Protein AF-A0A7Z7YSE2-F1 (afdb_monomer_lite)

Radius of gyration: 15.7 Å; chains: 1; bounding box: 40×29×39 Å

InterPro domains:
  IPR003607 HD/PDEase domain [SM00471] (1-123)
  IPR003607 HD/PDEase domain [cd00077] (1-134)
  IPR006674 HD domain [PF01966] (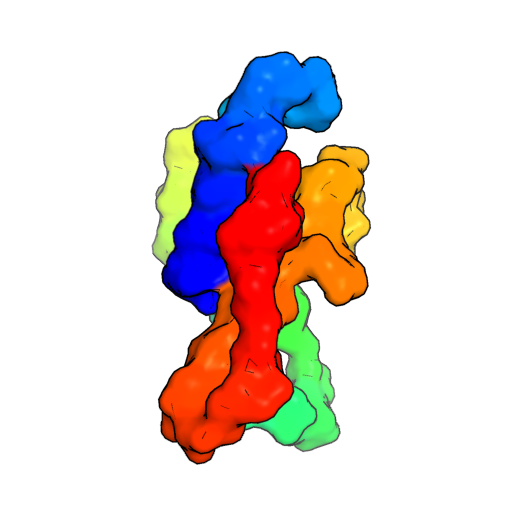1-116)
  IPR006674 HD domain [PS51831] (1-114)
  IPR050135 Deoxyguanosinetriphosphate triphosphohydrolase-like [PTHR11373] (1-134)

Secondary structure (DSSP, 8-state):
-HHHHHHHHHIIIIISTT-TT--GGGHHHHHHHHHHTTTT--TTHHHHHHHH---HHHHHHHHHHSSSHHHHHHTTT-TTHHHHHHHHHTT-SS-HHHHHHHSSSS-HHHHHHHHHHHHHHT-GGG---HHHHH-

Sequence (135 aa):
SLGVYEIARRMIDETFIGQDAWDNTDRPLALCAALLHDLGHGPFSHSFEKIFNTDHEAFTQAIITGNTEVNGVLSRVSDNFPKQVADVINKTHDNKLVISMISSQIDADRMDYLQRDAYFTGVTYGSFDMERILR

pLDDT: mean 92.09, std 6.85, range [64.12, 98.31]

Structure (mmCIF, N/CA/C/O backbone):
data_AF-A0A7Z7YSE2-F1
#
_entry.id   AF-A0A7Z7YSE2-F1
#
loop_
_atom_site.group_PDB
_atom_site.id
_atom_site.type_symbol
_atom_site.label_atom_id
_atom_site.label_alt_id
_atom_site.label_comp_id
_atom_site.label_asym_id
_atom_site.label_entity_id
_atom_site.label_seq_id
_atom_site.pdbx_PDB_ins_code
_atom_site.Cartn_x
_atom_site.Cartn_y
_atom_site.Cartn_z
_atom_site.occupancy
_atom_site.B_iso_or_equiv
_atom_site.auth_seq_id
_atom_site.auth_comp_id
_atom_site.auth_asym_id
_atom_site.auth_atom_id
_atom_site.pdbx_PDB_model_num
ATOM 1 N N . SER A 1 1 ? 4.535 -7.403 -2.400 1.00 94.94 1 SER A N 1
ATOM 2 C CA . SER A 1 1 ? 3.048 -7.362 -2.476 1.00 94.94 1 SER A CA 1
ATOM 3 C C . SER A 1 1 ? 2.312 -8.367 -1.586 1.00 94.94 1 SER A C 1
ATOM 5 O O . SER A 1 1 ? 1.717 -7.933 -0.614 1.00 94.94 1 SER A O 1
ATOM 7 N N . LEU A 1 2 ? 2.302 -9.688 -1.851 1.00 97.69 2 LEU A N 1
ATOM 8 C CA . LEU A 1 2 ? 1.502 -10.625 -1.025 1.00 97.69 2 LEU A CA 1
ATOM 9 C C . LEU A 1 2 ? 1.997 -10.756 0.425 1.00 97.69 2 LEU A C 1
ATOM 11 O O . LEU A 1 2 ? 1.181 -10.887 1.329 1.00 97.69 2 LEU A O 1
ATOM 15 N N . GLY A 1 3 ? 3.312 -10.709 0.659 1.00 97.00 3 GLY A N 1
ATOM 16 C CA . GLY A 1 3 ? 3.838 -10.705 2.026 1.00 97.00 3 GLY A CA 1
ATOM 17 C C . GLY A 1 3 ? 3.520 -9.412 2.768 1.00 97.00 3 GLY A C 1
ATOM 18 O O . GLY A 1 3 ? 3.027 -9.471 3.884 1.00 97.00 3 GLY A O 1
ATOM 19 N N . VAL A 1 4 ? 3.663 -8.261 2.105 1.00 97.81 4 VAL A N 1
ATOM 20 C CA . VAL A 1 4 ? 3.222 -6.954 2.629 1.00 97.81 4 VAL A CA 1
ATOM 21 C C . VAL A 1 4 ? 1.736 -6.965 3.004 1.00 97.81 4 VAL A C 1
ATOM 23 O O . VAL A 1 4 ? 1.377 -6.542 4.098 1.00 97.81 4 VAL A O 1
ATOM 26 N N . TYR A 1 5 ? 0.875 -7.517 2.140 1.00 98.19 5 TYR A N 1
ATOM 27 C CA . TYR A 1 5 ? -0.544 -7.728 2.443 1.00 98.19 5 TYR A CA 1
ATOM 28 C C . TYR A 1 5 ? -0.741 -8.571 3.708 1.00 98.19 5 TYR A C 1
ATOM 30 O O . TYR A 1 5 ? -1.543 -8.205 4.564 1.00 98.19 5 TYR A O 1
ATOM 38 N N . GLU A 1 6 ? -0.017 -9.685 3.842 1.00 97.62 6 GLU A N 1
ATOM 39 C CA . GLU A 1 6 ? -0.151 -10.568 5.003 1.00 97.62 6 GLU A CA 1
ATOM 40 C C . GLU A 1 6 ? 0.339 -9.894 6.288 1.00 97.62 6 GLU A C 1
ATOM 42 O O . GLU A 1 6 ? -0.343 -9.964 7.305 1.00 97.62 6 GLU A O 1
ATOM 47 N N . ILE A 1 7 ? 1.462 -9.176 6.249 1.00 96.38 7 ILE A N 1
ATOM 48 C CA . ILE A 1 7 ? 1.968 -8.432 7.409 1.00 96.38 7 ILE A CA 1
ATOM 49 C C . ILE A 1 7 ? 0.974 -7.341 7.820 1.00 96.38 7 ILE A C 1
ATOM 51 O O . ILE A 1 7 ? 0.642 -7.245 8.999 1.00 96.38 7 ILE A O 1
ATOM 55 N N . ALA A 1 8 ? 0.436 -6.574 6.867 1.00 96.81 8 ALA A N 1
ATOM 56 C CA . ALA A 1 8 ? -0.594 -5.575 7.149 1.00 96.81 8 ALA A CA 1
ATOM 57 C C . ALA A 1 8 ? -1.861 -6.217 7.745 1.00 96.81 8 ALA A C 1
ATOM 59 O O . ALA A 1 8 ? -2.426 -5.710 8.714 1.00 96.81 8 ALA A O 1
ATOM 60 N N . ARG A 1 9 ? -2.283 -7.376 7.223 1.00 96.75 9 ARG A N 1
ATOM 61 C CA . ARG A 1 9 ? -3.403 -8.151 7.774 1.00 96.75 9 ARG A CA 1
ATOM 62 C C . ARG A 1 9 ? -3.142 -8.565 9.221 1.00 96.75 9 ARG A C 1
ATOM 64 O O . ARG A 1 9 ? -4.036 -8.417 10.049 1.00 96.75 9 ARG A O 1
ATOM 71 N N . ARG A 1 10 ? -1.937 -9.044 9.537 1.00 95.44 10 ARG A N 1
ATOM 72 C CA . ARG A 1 10 ? -1.544 -9.411 10.905 1.00 95.44 10 ARG A CA 1
ATOM 73 C C . ARG A 1 10 ? -1.492 -8.205 11.837 1.00 95.44 10 ARG A C 1
ATOM 75 O O . ARG A 1 10 ? -2.032 -8.286 12.931 1.00 95.44 10 ARG A O 1
ATOM 82 N N . MET A 1 11 ? -0.943 -7.070 11.398 1.00 94.31 11 MET A N 1
ATOM 83 C CA . MET A 1 11 ? -0.983 -5.823 12.176 1.00 94.31 11 MET A CA 1
ATOM 84 C C . MET A 1 11 ? -2.424 -5.463 12.565 1.00 94.31 11 MET A C 1
ATOM 86 O O . MET A 1 11 ? -2.705 -5.173 13.726 1.00 94.31 11 MET A O 1
ATOM 90 N N . ILE A 1 12 ? -3.356 -5.528 11.611 1.00 94.38 12 ILE A N 1
ATOM 91 C CA . ILE A 1 12 ? -4.772 -5.215 11.848 1.00 94.38 12 ILE A CA 1
ATOM 92 C C . ILE A 1 12 ? -5.429 -6.241 12.782 1.00 94.38 12 ILE A C 1
ATOM 94 O O . ILE A 1 12 ? -6.065 -5.863 13.766 1.00 94.38 12 ILE A O 1
ATOM 98 N N . ASP A 1 13 ? -5.288 -7.529 12.468 1.00 92.56 13 ASP A N 1
ATOM 99 C CA . ASP A 1 13 ? -6.055 -8.599 13.110 1.00 92.56 13 ASP A CA 1
ATOM 100 C C . ASP A 1 13 ? -5.442 -9.043 14.465 1.00 92.56 13 ASP A C 1
ATOM 102 O O . ASP A 1 13 ? -6.154 -9.615 15.292 1.00 92.56 13 ASP A O 1
ATOM 106 N N . GLU A 1 14 ? -4.150 -8.786 14.715 1.00 91.25 14 GLU A N 1
ATOM 107 C CA . GLU A 1 14 ? -3.427 -9.204 15.933 1.00 91.25 14 GLU A CA 1
ATOM 108 C C . GLU A 1 14 ? -3.036 -8.019 16.831 1.00 91.25 14 GLU A C 1
ATOM 110 O O . GLU A 1 14 ? -3.225 -8.093 18.045 1.00 91.25 14 GLU A O 1
ATOM 115 N N . THR A 1 15 ? -2.518 -6.922 16.265 1.00 89.25 15 THR A N 1
ATOM 116 C CA . THR A 1 15 ? -1.981 -5.789 17.046 1.00 89.25 15 THR A CA 1
ATOM 117 C C . THR A 1 15 ? -3.047 -4.736 17.357 1.00 89.25 15 THR A C 1
ATOM 119 O O . THR A 1 15 ? -3.144 -4.250 18.484 1.00 89.25 15 THR A O 1
ATOM 122 N N . PHE A 1 16 ? -3.864 -4.373 16.365 1.00 90.25 16 PHE A N 1
ATOM 123 C CA . PHE A 1 16 ? -4.854 -3.296 16.491 1.00 90.25 16 PHE A CA 1
ATOM 124 C C . PHE A 1 16 ? -6.231 -3.758 16.986 1.00 90.25 16 PHE A C 1
ATOM 126 O O . PHE A 1 16 ? -7.141 -2.941 17.148 1.00 90.25 16 PHE A O 1
ATOM 133 N N . ILE A 1 17 ? -6.401 -5.050 17.273 1.00 87.94 17 ILE A N 1
ATOM 134 C CA . ILE A 1 17 ? -7.672 -5.583 17.759 1.00 87.94 17 ILE A CA 1
ATOM 135 C C . ILE A 1 17 ? -8.066 -4.939 19.100 1.00 87.94 17 ILE A C 1
ATOM 137 O O . ILE A 1 17 ? -7.348 -5.012 20.094 1.00 87.94 17 ILE A O 1
ATOM 141 N N . GLY A 1 18 ? -9.228 -4.281 19.123 1.00 85.12 18 GLY A N 1
ATOM 142 C CA . GLY A 1 18 ? -9.740 -3.594 20.314 1.00 85.12 18 GLY A CA 1
ATOM 143 C C . GLY A 1 18 ? -9.013 -2.296 20.684 1.00 85.12 18 GLY A C 1
ATOM 144 O O . GLY A 1 18 ? -9.271 -1.765 21.761 1.00 85.12 18 GLY A O 1
ATOM 145 N N . GLN A 1 19 ? -8.125 -1.783 19.826 1.00 90.00 19 GLN A N 1
ATOM 146 C CA . GLN A 1 19 ? -7.480 -0.484 20.020 1.00 90.00 19 GLN A CA 1
ATOM 147 C C . GLN A 1 19 ? -8.361 0.638 19.460 1.00 90.00 19 GLN A C 1
ATOM 149 O O . GLN A 1 19 ? -8.693 0.624 18.278 1.00 90.00 19 GLN A O 1
ATOM 154 N N . ASP A 1 20 ? -8.648 1.664 20.267 1.00 90.44 20 ASP A N 1
ATOM 155 C CA . ASP A 1 20 ? -9.452 2.830 19.851 1.00 90.44 20 ASP A CA 1
ATOM 156 C C . ASP A 1 20 ? -8.838 3.604 18.669 1.00 90.44 20 ASP A C 1
ATOM 158 O O . ASP A 1 20 ? -9.524 4.347 17.971 1.00 90.44 20 ASP A O 1
ATOM 162 N N . ALA A 1 21 ? -7.530 3.443 18.443 1.00 88.94 21 ALA A N 1
ATOM 163 C CA . ALA A 1 21 ? -6.808 4.078 17.347 1.00 88.94 21 ALA A CA 1
ATOM 164 C C . ALA A 1 21 ? -7.140 3.489 15.962 1.00 88.94 21 ALA A C 1
ATOM 166 O O . ALA A 1 21 ? -6.786 4.107 14.957 1.00 88.94 21 ALA A O 1
ATOM 167 N N . TRP A 1 22 ? -7.777 2.314 15.892 1.00 94.06 22 TRP A N 1
ATOM 168 C CA . TRP A 1 22 ? -8.073 1.620 14.640 1.00 94.06 22 TRP A CA 1
ATOM 169 C C . TRP A 1 22 ? -9.577 1.518 14.382 1.00 94.06 22 TRP A C 1
ATOM 171 O O . TRP A 1 22 ? -10.326 0.960 15.184 1.00 94.06 22 TRP A O 1
ATOM 181 N N . ASP A 1 23 ? -10.004 1.990 13.210 1.00 93.50 23 ASP A N 1
ATOM 182 C CA . ASP A 1 23 ? -11.342 1.740 12.688 1.00 93.50 23 ASP A CA 1
ATOM 183 C C . ASP A 1 23 ? -11.296 0.596 11.669 1.00 93.50 23 ASP A C 1
ATOM 185 O O . ASP A 1 23 ? -10.656 0.673 10.621 1.00 93.50 23 ASP A O 1
ATOM 189 N N . ASN A 1 24 ? -12.028 -0.481 11.951 1.00 92.62 24 ASN A N 1
ATOM 190 C CA . ASN A 1 24 ? -12.075 -1.642 11.073 1.00 92.62 24 ASN A CA 1
ATOM 191 C C . ASN A 1 24 ? -12.767 -1.363 9.724 1.00 92.62 24 ASN A C 1
ATOM 193 O O . ASN A 1 24 ? -12.654 -2.181 8.806 1.00 92.62 24 ASN A O 1
ATOM 197 N N . THR A 1 25 ? -13.455 -0.227 9.571 1.00 93.44 25 THR A N 1
ATOM 198 C CA . THR A 1 25 ? -13.966 0.217 8.265 1.00 93.44 25 THR A CA 1
ATOM 199 C C . THR A 1 25 ? -12.842 0.554 7.278 1.00 93.44 25 THR A C 1
ATOM 201 O O . THR A 1 25 ? -13.031 0.371 6.074 1.00 93.44 25 THR A O 1
ATOM 204 N N . ASP A 1 26 ? -11.648 0.917 7.763 1.00 95.19 26 ASP A N 1
ATOM 205 C CA . ASP A 1 26 ? -10.459 1.188 6.943 1.00 95.19 26 ASP A CA 1
ATOM 206 C C . ASP A 1 26 ? -9.706 -0.086 6.523 1.00 95.19 26 ASP A C 1
ATOM 208 O O . ASP A 1 26 ? -8.766 -0.035 5.723 1.00 95.19 26 ASP A O 1
ATOM 212 N N . ARG A 1 27 ? -10.120 -1.266 7.006 1.00 96.00 27 ARG A N 1
ATOM 213 C CA . ARG A 1 27 ? -9.458 -2.543 6.695 1.00 96.00 27 ARG A CA 1
ATOM 214 C C . ARG A 1 27 ? -9.344 -2.824 5.189 1.00 96.00 27 ARG A C 1
ATOM 216 O O . ARG A 1 27 ? -8.252 -3.195 4.756 1.00 96.00 27 ARG A O 1
ATOM 223 N N . PRO A 1 28 ? -10.394 -2.660 4.355 1.00 97.19 28 PRO A N 1
ATOM 224 C CA . PRO A 1 28 ? -10.264 -2.847 2.911 1.00 97.19 28 PRO A CA 1
ATOM 225 C C . PRO A 1 28 ? -9.267 -1.866 2.292 1.00 97.19 28 PRO A C 1
ATOM 227 O O . PRO A 1 28 ? -8.478 -2.265 1.440 1.00 97.19 28 PRO A O 1
ATOM 230 N N . LEU A 1 29 ? -9.273 -0.606 2.741 1.00 97.88 29 LEU A N 1
ATOM 231 C CA . LEU A 1 29 ? -8.372 0.433 2.246 1.00 97.88 29 LEU A CA 1
ATOM 232 C C . LEU A 1 29 ? -6.910 0.067 2.528 1.00 97.88 29 LEU A C 1
ATOM 234 O O . LEU A 1 29 ? -6.101 0.036 1.601 1.00 97.88 29 LEU A O 1
ATOM 238 N N . ALA A 1 30 ? -6.593 -0.280 3.779 1.00 97.62 30 ALA A N 1
ATOM 239 C CA . ALA A 1 30 ? -5.245 -0.663 4.188 1.00 97.62 30 ALA A CA 1
ATOM 240 C C . ALA A 1 30 ? -4.742 -1.901 3.434 1.00 97.62 30 ALA A C 1
ATOM 242 O O . ALA A 1 30 ? -3.633 -1.899 2.905 1.00 97.62 30 ALA A O 1
ATOM 243 N N . LEU A 1 31 ? -5.570 -2.941 3.317 1.00 98.12 31 LEU A N 1
ATOM 244 C CA . LEU A 1 31 ? -5.175 -4.180 2.647 1.00 98.12 31 LEU A CA 1
ATOM 245 C C . LEU A 1 31 ? -5.025 -4.023 1.130 1.00 98.12 31 LEU A C 1
ATOM 247 O O . LEU A 1 31 ? -4.097 -4.586 0.547 1.00 98.12 31 LEU A O 1
ATOM 251 N N . CYS A 1 32 ? -5.905 -3.260 0.477 1.00 98.25 32 CYS A N 1
ATOM 252 C CA . CYS A 1 32 ? -5.772 -2.971 -0.950 1.00 98.25 32 CYS A CA 1
ATOM 253 C C . CYS A 1 32 ? -4.524 -2.132 -1.229 1.00 98.25 32 CYS A C 1
ATOM 255 O O . CYS A 1 32 ? -3.774 -2.461 -2.145 1.00 98.25 32 CYS A O 1
ATOM 257 N N . ALA A 1 33 ? -4.261 -1.100 -0.428 1.00 97.94 33 ALA A N 1
ATOM 258 C CA . ALA A 1 33 ? -3.061 -0.288 -0.589 1.00 97.94 33 ALA A CA 1
ATOM 259 C C . ALA A 1 33 ? -1.780 -1.098 -0.301 1.00 97.94 33 ALA A C 1
ATOM 261 O O . ALA A 1 33 ? -0.839 -1.035 -1.087 1.00 97.94 33 ALA A O 1
ATOM 262 N N . ALA A 1 34 ? -1.771 -1.958 0.724 1.00 98.12 34 ALA A N 1
ATOM 263 C CA . ALA A 1 34 ? -0.659 -2.873 1.001 1.00 98.12 34 ALA A CA 1
ATOM 264 C C . ALA A 1 34 ? -0.399 -3.859 -0.151 1.00 98.12 34 ALA A C 1
ATOM 266 O O . ALA A 1 34 ? 0.748 -4.135 -0.498 1.00 98.12 34 ALA A O 1
ATOM 267 N N . LEU A 1 35 ? -1.447 -4.388 -0.786 1.00 98.31 35 LEU A N 1
ATOM 268 C CA . LEU A 1 35 ? -1.289 -5.295 -1.923 1.00 98.31 35 LEU A CA 1
ATOM 269 C C . LEU A 1 35 ? -0.761 -4.576 -3.175 1.00 98.31 35 LEU A C 1
ATOM 271 O O . LEU A 1 35 ? 0.026 -5.159 -3.923 1.00 98.31 35 LEU A O 1
ATOM 275 N N . LEU A 1 36 ? -1.200 -3.334 -3.398 1.00 97.94 36 LEU A N 1
ATOM 2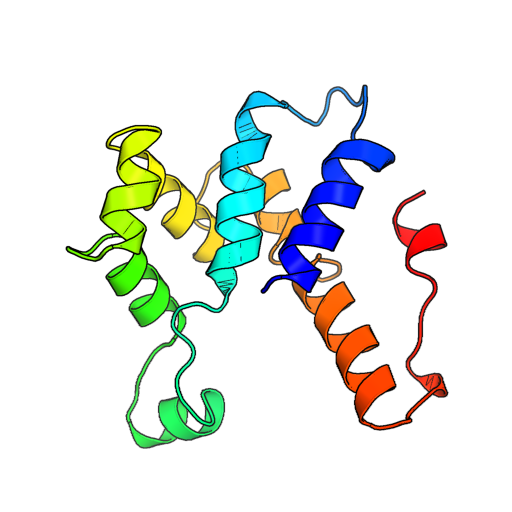76 C CA . LEU A 1 36 ? -0.983 -2.584 -4.638 1.00 97.94 36 LEU A CA 1
ATOM 277 C C . LEU A 1 36 ? 0.145 -1.538 -4.570 1.00 97.94 36 LEU A C 1
ATOM 279 O O . LEU A 1 36 ? 0.391 -0.905 -5.592 1.00 97.94 36 LEU A O 1
ATOM 283 N N . HIS A 1 37 ? 0.828 -1.357 -3.430 1.00 96.31 37 HIS A N 1
ATOM 284 C CA . HIS A 1 37 ? 1.869 -0.322 -3.258 1.00 96.31 37 HIS A CA 1
ATOM 285 C C . HIS A 1 37 ? 2.923 -0.328 -4.378 1.00 96.31 37 HIS A C 1
ATOM 287 O O . HIS A 1 37 ? 3.246 0.723 -4.920 1.00 96.31 37 HIS A O 1
ATOM 293 N N . ASP A 1 38 ? 3.338 -1.521 -4.806 1.00 94.62 38 ASP A N 1
ATOM 294 C CA . ASP A 1 38 ? 4.385 -1.727 -5.811 1.00 94.62 38 ASP A CA 1
ATOM 295 C C . ASP A 1 38 ? 3.870 -1.969 -7.244 1.00 94.62 38 ASP A C 1
ATOM 297 O O . ASP A 1 38 ? 4.615 -2.406 -8.125 1.00 94.62 38 ASP A O 1
ATOM 301 N N . LEU A 1 39 ? 2.584 -1.729 -7.515 1.00 95.06 39 LEU A N 1
ATOM 302 C CA . LEU A 1 39 ? 1.940 -2.130 -8.775 1.00 95.06 39 LEU A CA 1
ATOM 303 C C . LEU A 1 39 ? 2.566 -1.497 -10.033 1.00 95.06 39 LEU A C 1
ATOM 305 O O . LEU A 1 39 ? 2.538 -2.101 -11.105 1.00 95.06 39 LEU A O 1
ATOM 309 N N . GLY A 1 40 ? 3.102 -0.285 -9.913 1.00 92.50 40 GLY A N 1
ATOM 310 C CA . GLY A 1 40 ? 3.731 0.472 -10.993 1.00 92.50 40 GLY A CA 1
ATOM 311 C C . GLY A 1 40 ? 5.201 0.140 -11.247 1.00 92.50 40 GLY A C 1
ATOM 312 O O . GLY A 1 40 ? 5.775 0.692 -12.188 1.00 92.50 40 GLY A O 1
ATOM 313 N N . HIS A 1 41 ? 5.829 -0.743 -10.460 1.00 91.50 41 HIS A N 1
ATOM 314 C CA . HIS A 1 41 ? 7.230 -1.106 -10.675 1.00 91.50 41 HIS A CA 1
ATOM 315 C C . HIS A 1 41 ? 7.425 -1.881 -11.984 1.00 91.50 41 HIS A C 1
ATOM 317 O O . HIS A 1 41 ? 6.920 -2.987 -12.184 1.00 91.50 41 HIS A O 1
ATOM 323 N N . GLY A 1 42 ? 8.225 -1.299 -12.876 1.00 87.25 42 GLY A N 1
ATOM 324 C CA . GLY A 1 42 ? 8.696 -1.947 -14.095 1.00 87.25 42 GLY A CA 1
ATOM 325 C C . GLY A 1 42 ? 9.928 -2.841 -13.871 1.00 87.25 42 GLY A C 1
ATOM 326 O O . GLY A 1 42 ? 10.496 -2.891 -12.775 1.00 87.25 42 GLY A O 1
ATOM 327 N N . PRO A 1 43 ? 10.404 -3.536 -14.922 1.00 86.44 43 PRO A N 1
ATOM 328 C CA . PRO A 1 43 ? 11.620 -4.341 -14.847 1.00 86.44 43 PRO A CA 1
ATOM 329 C C . PRO A 1 43 ? 12.829 -3.477 -14.466 1.00 86.44 43 PRO A C 1
ATOM 331 O O . PRO A 1 43 ? 13.069 -2.434 -15.072 1.00 86.44 43 PRO A O 1
ATOM 334 N N . PHE A 1 44 ? 13.607 -3.928 -13.474 1.00 84.25 44 PHE A N 1
ATOM 335 C CA . PHE A 1 44 ? 14.750 -3.185 -12.920 1.00 84.25 44 PHE A CA 1
ATOM 336 C C . PHE A 1 44 ? 14.397 -1.748 -12.496 1.00 84.25 44 PHE A C 1
ATOM 338 O O . PHE A 1 44 ? 15.215 -0.849 -12.677 1.00 84.25 44 PHE A O 1
ATOM 345 N N . SER A 1 45 ? 13.187 -1.536 -11.962 1.00 82.12 45 SER A N 1
ATOM 346 C CA . SER A 1 45 ? 12.543 -0.234 -11.727 1.00 82.12 45 SER A CA 1
ATOM 347 C C . SER A 1 45 ? 13.490 0.958 -11.556 1.00 82.12 45 SER A C 1
ATOM 349 O O . SER A 1 45 ? 13.559 1.795 -12.446 1.00 82.12 45 SER A O 1
ATOM 351 N N . HIS A 1 46 ? 14.301 1.013 -10.493 1.00 79.19 46 HIS A N 1
ATOM 352 C CA . HIS A 1 46 ? 15.161 2.176 -10.211 1.00 79.19 46 HIS A CA 1
ATOM 353 C C . HIS A 1 46 ? 16.198 2.468 -11.308 1.00 79.19 46 HIS A C 1
ATOM 355 O O . HIS A 1 46 ? 16.603 3.614 -11.512 1.00 79.19 46 HIS A O 1
ATOM 361 N N . SER A 1 47 ? 16.681 1.437 -12.003 1.00 80.50 47 SER A N 1
ATOM 362 C CA . SER A 1 47 ? 17.554 1.609 -13.165 1.00 80.50 47 SER A CA 1
ATOM 363 C C . SER A 1 47 ? 16.775 2.179 -14.349 1.00 80.50 47 SER A C 1
ATOM 365 O O . SER A 1 47 ? 17.284 3.059 -15.039 1.00 80.50 47 SER A O 1
ATOM 367 N N . PHE A 1 48 ? 15.544 1.713 -14.563 1.00 80.81 48 PHE A N 1
ATOM 368 C CA . PHE A 1 48 ? 14.682 2.162 -15.654 1.00 80.81 48 PHE A CA 1
ATOM 369 C C . PHE A 1 48 ? 14.230 3.616 -15.465 1.00 80.81 48 PHE A C 1
ATOM 371 O O . PHE A 1 48 ? 14.327 4.412 -16.394 1.00 80.81 48 PHE A O 1
ATOM 378 N N . GLU A 1 49 ? 13.858 3.999 -14.246 1.00 80.19 49 GLU A N 1
ATOM 379 C CA . GLU A 1 49 ? 13.481 5.371 -13.882 1.00 80.19 49 GLU A CA 1
ATOM 380 C C . GLU A 1 49 ? 14.563 6.388 -14.182 1.00 80.19 49 GLU A C 1
ATOM 382 O O . GLU A 1 49 ? 14.296 7.421 -14.789 1.00 80.19 49 GLU A O 1
ATOM 387 N N . LYS A 1 50 ? 15.812 6.068 -13.845 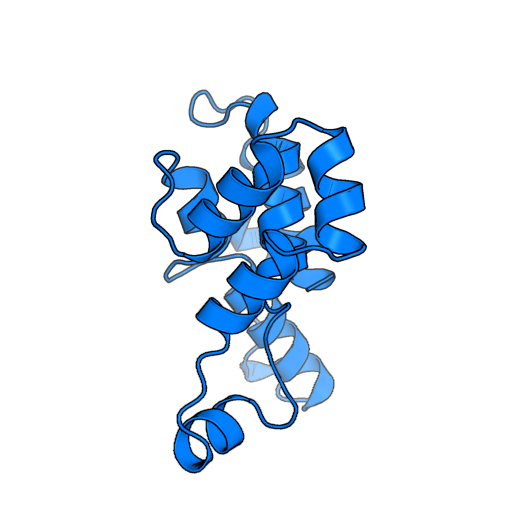1.00 79.06 50 LYS A N 1
ATOM 388 C CA . LYS A 1 50 ? 16.943 6.958 -14.124 1.00 79.06 50 LYS A CA 1
ATOM 389 C C . LYS A 1 50 ? 17.209 7.135 -15.616 1.00 79.06 50 LYS A C 1
ATOM 391 O O . LYS A 1 50 ? 17.688 8.189 -16.018 1.00 79.06 50 LYS A O 1
ATOM 396 N N . ILE A 1 51 ? 16.953 6.106 -16.424 1.00 84.50 51 ILE A N 1
ATOM 397 C CA . ILE A 1 51 ? 17.256 6.118 -17.861 1.00 84.50 51 ILE A CA 1
ATOM 398 C C . ILE A 1 51 ? 16.117 6.761 -18.655 1.00 84.50 51 ILE A C 1
ATOM 400 O O . ILE A 1 51 ? 16.368 7.555 -19.559 1.00 84.50 51 ILE A O 1
ATOM 404 N N . PHE A 1 52 ? 14.874 6.417 -18.324 1.00 81.50 52 PHE A N 1
ATOM 405 C CA . PHE A 1 52 ? 13.683 6.811 -19.078 1.00 81.50 52 PHE A CA 1
ATOM 406 C C . PHE A 1 52 ? 12.894 7.945 -18.422 1.00 81.50 52 PHE A C 1
ATOM 408 O O . PHE A 1 52 ? 11.882 8.373 -18.973 1.00 81.50 52 PHE A O 1
ATOM 415 N N . ASN A 1 53 ? 13.365 8.451 -17.278 1.00 81.44 53 ASN A N 1
ATOM 416 C CA . ASN A 1 53 ? 12.719 9.504 -16.497 1.00 81.44 53 ASN A CA 1
ATOM 417 C C . ASN A 1 53 ? 11.254 9.162 -16.167 1.00 81.44 53 ASN A C 1
ATOM 419 O O . ASN A 1 53 ? 10.359 10.004 -16.258 1.00 81.44 53 ASN A O 1
ATOM 423 N N . THR A 1 54 ? 11.033 7.887 -15.846 1.00 83.62 54 THR A N 1
ATOM 424 C CA . THR A 1 54 ? 9.760 7.321 -15.400 1.00 83.62 54 THR A CA 1
ATOM 425 C C . THR A 1 54 ? 9.623 7.409 -13.884 1.00 83.62 54 THR A C 1
ATOM 427 O O . THR A 1 54 ? 10.629 7.478 -13.184 1.00 83.62 54 THR A O 1
ATOM 430 N N . ASP A 1 55 ? 8.386 7.364 -13.391 1.00 86.38 55 ASP A N 1
ATOM 431 C CA . ASP A 1 55 ? 8.053 7.391 -11.964 1.00 86.38 55 ASP A CA 1
ATOM 432 C C . ASP A 1 55 ? 7.069 6.252 -11.653 1.00 86.38 55 ASP A C 1
ATOM 434 O O . ASP A 1 55 ? 5.929 6.264 -12.132 1.00 86.38 55 ASP A O 1
ATOM 438 N N . HIS A 1 56 ? 7.522 5.238 -10.911 1.00 88.06 56 HIS A N 1
ATOM 439 C CA . HIS A 1 56 ? 6.707 4.082 -10.535 1.00 88.06 56 HIS A CA 1
ATOM 440 C C . HIS A 1 56 ? 5.474 4.472 -9.714 1.00 88.06 56 HIS A C 1
ATOM 442 O O . HIS A 1 56 ? 4.431 3.848 -9.908 1.00 88.06 56 HIS A O 1
ATOM 448 N N . GLU A 1 57 ? 5.533 5.510 -8.870 1.00 87.06 57 GLU A N 1
ATOM 449 C CA . GLU A 1 57 ? 4.366 5.975 -8.105 1.00 87.06 57 GLU A CA 1
ATOM 450 C C . GLU A 1 57 ? 3.299 6.528 -9.066 1.00 87.06 57 GLU A C 1
ATOM 452 O O . GLU A 1 57 ? 2.117 6.172 -8.981 1.00 87.06 57 GLU A O 1
ATOM 457 N N . ALA A 1 58 ? 3.722 7.298 -10.076 1.00 90.69 58 ALA A N 1
ATOM 458 C CA . ALA A 1 58 ? 2.829 7.792 -11.124 1.00 90.69 58 ALA A CA 1
ATOM 459 C C . ALA A 1 58 ? 2.210 6.647 -11.950 1.00 90.69 58 ALA A C 1
ATOM 461 O O . ALA A 1 58 ? 1.025 6.702 -12.297 1.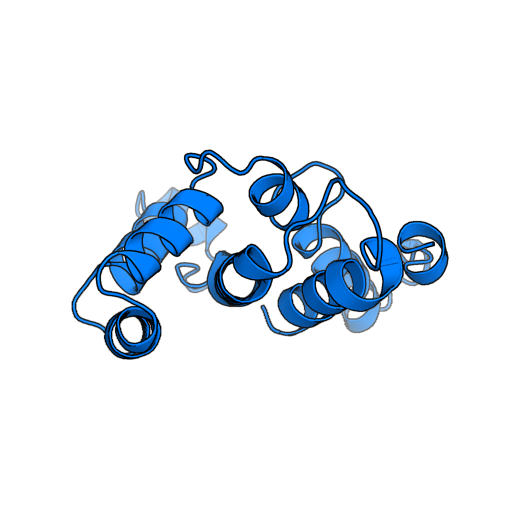00 90.69 58 ALA A O 1
ATOM 462 N N . PHE A 1 59 ? 2.972 5.585 -12.238 1.00 93.00 59 PHE A N 1
ATOM 463 C CA . PHE A 1 59 ? 2.432 4.390 -12.895 1.00 93.00 59 PHE A CA 1
ATOM 464 C C . PHE A 1 59 ? 1.444 3.636 -12.011 1.00 93.00 59 PHE A C 1
ATOM 466 O O . PHE A 1 59 ? 0.370 3.271 -12.495 1.00 93.00 59 PHE A O 1
ATOM 473 N N . THR A 1 60 ? 1.753 3.444 -10.727 1.00 94.25 60 THR A N 1
ATOM 474 C CA . THR A 1 60 ? 0.835 2.834 -9.757 1.00 94.25 60 THR A CA 1
ATOM 475 C C . THR A 1 60 ? -0.492 3.591 -9.752 1.00 94.25 60 THR A C 1
ATOM 477 O O . THR A 1 60 ? -1.555 2.988 -9.925 1.00 94.25 60 THR A O 1
ATOM 480 N N . GLN A 1 61 ? -0.445 4.923 -9.666 1.00 95.06 61 GLN A N 1
ATOM 481 C CA . GLN A 1 61 ? -1.639 5.763 -9.709 1.00 95.06 61 GLN A CA 1
ATOM 482 C C . GLN A 1 61 ? -2.402 5.625 -11.032 1.00 95.06 61 GLN A C 1
ATOM 484 O O . GLN A 1 61 ? -3.628 5.475 -11.016 1.00 95.06 61 GLN A O 1
ATOM 489 N N . ALA A 1 62 ? -1.706 5.650 -12.171 1.00 95.88 62 ALA A N 1
ATOM 490 C CA . ALA A 1 62 ? -2.325 5.496 -13.486 1.00 95.88 62 ALA A CA 1
ATOM 491 C C . ALA A 1 62 ? -3.025 4.137 -13.643 1.00 95.88 62 ALA A C 1
ATOM 493 O O . ALA A 1 62 ? -4.109 4.071 -14.221 1.00 95.88 62 ALA A O 1
ATOM 494 N N . ILE A 1 63 ? -2.452 3.061 -13.095 1.00 96.88 63 ILE A N 1
ATOM 495 C CA . ILE A 1 63 ? -3.070 1.732 -13.130 1.00 96.88 63 ILE A CA 1
ATOM 496 C C . ILE A 1 63 ? -4.299 1.688 -12.215 1.00 96.88 63 ILE A C 1
ATOM 498 O O . ILE A 1 63 ? -5.349 1.205 -12.636 1.00 96.88 63 ILE A O 1
ATOM 502 N N . ILE A 1 64 ? -4.197 2.206 -10.988 1.00 97.50 64 ILE A N 1
ATOM 503 C CA . ILE A 1 64 ? -5.286 2.173 -9.999 1.00 97.50 64 ILE A CA 1
ATOM 504 C C . ILE A 1 64 ? -6.476 3.040 -10.430 1.00 97.50 64 ILE A C 1
ATOM 506 O O . ILE A 1 64 ? -7.629 2.647 -10.254 1.00 97.50 64 ILE A O 1
ATOM 510 N N . THR A 1 65 ? -6.217 4.222 -10.989 1.00 97.38 65 THR A N 1
ATOM 511 C CA . THR A 1 65 ? -7.260 5.213 -11.317 1.00 97.38 65 THR A CA 1
ATOM 512 C C . THR A 1 65 ? -7.686 5.202 -12.786 1.00 97.38 65 THR A C 1
ATOM 514 O O . THR A 1 65 ? -8.729 5.762 -13.120 1.00 97.38 65 THR A O 1
ATOM 517 N N . GLY A 1 66 ? -6.909 4.565 -13.664 1.00 96.44 66 GLY A N 1
ATOM 518 C CA . GLY A 1 66 ? -7.209 4.449 -15.087 1.00 96.44 66 GLY A CA 1
ATOM 519 C C . GLY A 1 66 ? -8.232 3.361 -15.415 1.00 96.44 66 GLY A C 1
ATOM 520 O O . GLY A 1 66 ? -8.736 2.653 -14.549 1.00 96.44 66 GLY A O 1
ATOM 521 N N . ASN A 1 67 ? -8.522 3.194 -16.706 1.00 97.06 67 ASN A N 1
ATOM 522 C CA . ASN A 1 67 ? -9.419 2.146 -17.196 1.00 97.06 67 ASN A CA 1
ATOM 523 C C . ASN A 1 67 ? -8.704 0.782 -17.235 1.00 97.06 67 ASN A C 1
ATOM 525 O O . ASN A 1 67 ? -8.252 0.335 -18.290 1.00 97.06 67 ASN A O 1
ATOM 529 N N . THR A 1 68 ? -8.555 0.155 -16.070 1.00 97.88 68 THR A N 1
ATOM 530 C CA . THR A 1 68 ? -7.878 -1.137 -15.892 1.00 97.88 68 THR A CA 1
ATOM 531 C C . THR A 1 68 ? -8.772 -2.134 -15.157 1.00 97.88 68 THR A C 1
ATOM 533 O O . THR A 1 68 ? -9.751 -1.761 -14.508 1.00 97.88 68 THR A O 1
ATOM 536 N N . GLU A 1 69 ? -8.419 -3.421 -15.201 1.00 97.94 69 GLU A N 1
ATOM 537 C CA . GLU A 1 69 ? -9.097 -4.443 -14.390 1.00 97.94 69 GLU A CA 1
ATOM 538 C C . GLU A 1 69 ? -8.974 -4.156 -12.888 1.00 97.94 69 GLU A C 1
ATOM 540 O O . GLU A 1 69 ? -9.921 -4.392 -12.140 1.00 97.94 69 GLU A O 1
ATOM 545 N N . VAL A 1 70 ? -7.840 -3.591 -12.454 1.00 97.88 70 VAL A N 1
ATOM 546 C CA . VAL A 1 70 ? -7.605 -3.197 -11.058 1.00 97.88 70 VAL A CA 1
ATOM 547 C C . VAL A 1 70 ? -8.623 -2.145 -10.638 1.00 97.88 70 VAL A C 1
ATOM 549 O O . VAL A 1 70 ? -9.324 -2.341 -9.645 1.00 97.88 70 VAL A O 1
ATOM 552 N N . ASN A 1 71 ? -8.779 -1.081 -11.429 1.00 98.19 71 ASN A N 1
ATOM 553 C CA . ASN A 1 71 ? -9.818 -0.086 -11.186 1.00 98.19 71 ASN A CA 1
ATOM 554 C C . ASN A 1 71 ? -11.212 -0.726 -11.189 1.00 98.19 71 ASN A C 1
ATOM 556 O O . ASN A 1 71 ? -11.983 -0.521 -10.258 1.00 98.19 71 ASN A O 1
ATOM 560 N N . GLY A 1 72 ? -11.511 -1.570 -12.180 1.00 97.81 72 GLY A N 1
ATOM 561 C CA . GLY A 1 72 ? -12.802 -2.250 -12.292 1.00 97.81 72 GLY A CA 1
ATOM 562 C C . GLY A 1 72 ? -13.142 -3.172 -11.114 1.00 97.81 72 GLY A C 1
ATOM 563 O O . GLY A 1 72 ? -14.320 -3.422 -10.855 1.00 97.81 72 GLY A O 1
ATOM 564 N N . VAL A 1 73 ? -12.143 -3.683 -10.388 1.00 98.06 73 VAL A N 1
ATOM 565 C CA . VAL A 1 73 ? -12.337 -4.430 -9.136 1.00 98.06 73 VAL A CA 1
ATOM 566 C C . VAL A 1 73 ? -12.503 -3.482 -7.950 1.00 98.06 73 VAL A C 1
ATOM 568 O O . VAL A 1 73 ? -13.447 -3.657 -7.181 1.00 98.06 73 VAL A O 1
ATOM 571 N N . LEU A 1 74 ? -11.639 -2.473 -7.811 1.00 98.00 74 LEU A N 1
ATOM 572 C CA . LEU A 1 74 ? -11.691 -1.504 -6.708 1.00 98.00 74 LEU A CA 1
ATOM 573 C C . LEU A 1 74 ? -13.003 -0.703 -6.706 1.00 98.00 74 LEU A C 1
ATOM 575 O O . LEU A 1 74 ? -13.613 -0.518 -5.654 1.00 98.00 74 LEU A O 1
ATOM 579 N N . SER A 1 75 ? -13.495 -0.320 -7.883 1.00 97.75 75 SER A N 1
ATOM 580 C CA . SER A 1 75 ? -14.754 0.412 -8.061 1.00 97.75 75 SER A CA 1
ATOM 581 C C . SER A 1 75 ? -15.992 -0.387 -7.628 1.00 97.75 75 SER A C 1
ATOM 583 O O . SER A 1 75 ? -17.054 0.190 -7.426 1.00 97.75 75 SER A O 1
ATOM 585 N N . ARG A 1 76 ? -15.879 -1.709 -7.412 1.00 97.19 76 ARG A N 1
ATOM 586 C CA . ARG A 1 76 ? -16.973 -2.520 -6.835 1.00 97.19 76 ARG A CA 1
ATOM 587 C C . ARG A 1 76 ? -17.208 -2.225 -5.354 1.00 97.19 76 ARG A C 1
ATOM 589 O O . ARG A 1 76 ? -18.269 -2.570 -4.844 1.00 97.19 76 ARG A O 1
ATOM 596 N N . VAL A 1 77 ? -16.223 -1.642 -4.666 1.00 96.25 77 VAL A N 1
ATOM 597 C CA . VAL A 1 77 ? -16.347 -1.214 -3.265 1.00 96.25 77 VAL A CA 1
ATOM 598 C C . VAL A 1 77 ? -17.090 0.120 -3.202 1.00 96.25 77 VAL A C 1
ATOM 600 O O . VAL A 1 77 ? -18.101 0.232 -2.516 1.00 96.25 77 VAL A O 1
ATOM 603 N N . SER A 1 78 ? -16.602 1.124 -3.935 1.00 96.75 78 SER A N 1
ATOM 604 C CA . SER A 1 78 ? -17.303 2.379 -4.231 1.00 96.75 78 SER A CA 1
ATOM 605 C C . SER A 1 78 ? -16.586 3.133 -5.355 1.00 96.75 78 SER A C 1
ATOM 607 O O . SER A 1 78 ? -15.394 2.915 -5.575 1.00 96.75 78 SER A O 1
ATOM 609 N N . ASP A 1 79 ? -17.273 4.073 -6.008 1.00 96.00 79 ASP A N 1
ATOM 610 C CA . ASP A 1 79 ? -16.713 4.865 -7.118 1.00 96.00 79 ASP A CA 1
ATOM 611 C C . ASP A 1 79 ? -15.444 5.650 -6.734 1.00 96.00 79 ASP A C 1
ATOM 613 O O . ASP A 1 79 ? -14.556 5.855 -7.558 1.00 96.00 79 ASP A O 1
ATOM 617 N N . ASN A 1 80 ? -15.334 6.087 -5.473 1.00 97.00 80 ASN A N 1
ATOM 618 C CA . ASN A 1 80 ? -14.181 6.851 -4.986 1.00 97.00 80 ASN A CA 1
ATOM 619 C C . ASN A 1 80 ? -13.076 5.963 -4.382 1.00 97.00 80 ASN A C 1
ATOM 621 O O . ASN A 1 80 ? -11.976 6.448 -4.114 1.00 97.00 80 ASN A O 1
ATOM 625 N N . PHE A 1 81 ? -13.330 4.667 -4.182 1.00 98.06 81 PHE A N 1
ATOM 626 C CA . PHE A 1 81 ? -12.379 3.760 -3.538 1.00 98.06 81 PHE A CA 1
ATOM 627 C C . PHE A 1 81 ? -11.032 3.635 -4.275 1.00 98.06 81 PHE A C 1
ATOM 629 O O . PHE A 1 81 ? -10.000 3.704 -3.605 1.00 98.06 81 PHE A O 1
ATOM 636 N N . PRO A 1 82 ? -10.970 3.540 -5.624 1.00 98.31 82 PRO A N 1
ATOM 637 C CA . PRO A 1 82 ? -9.685 3.521 -6.325 1.00 98.31 82 PRO A CA 1
ATOM 638 C C . PRO A 1 82 ? -8.836 4.760 -6.021 1.00 98.31 82 PRO A C 1
ATOM 640 O O . PRO A 1 82 ? -7.630 4.656 -5.807 1.00 98.31 82 PRO A O 1
ATOM 643 N N . LYS A 1 83 ? -9.470 5.936 -5.943 1.00 97.94 83 LYS A N 1
ATOM 644 C CA . LYS A 1 83 ? -8.781 7.181 -5.605 1.00 97.94 83 LYS A CA 1
ATOM 645 C C . LYS A 1 83 ? -8.247 7.150 -4.173 1.00 97.94 83 LYS A C 1
ATOM 647 O O . LYS A 1 83 ? -7.091 7.493 -3.972 1.00 97.94 83 LYS A O 1
ATOM 652 N N . GLN A 1 84 ? -9.039 6.680 -3.209 1.00 98.06 84 GLN A N 1
ATOM 653 C CA . GLN A 1 84 ? -8.587 6.552 -1.818 1.00 98.06 84 GLN A CA 1
ATOM 654 C C . GLN A 1 84 ? -7.361 5.639 -1.694 1.00 98.06 84 GLN A C 1
ATOM 656 O O . GLN A 1 84 ? -6.407 5.985 -1.003 1.00 98.06 84 GLN A O 1
ATOM 661 N N . VAL A 1 85 ? -7.355 4.500 -2.397 1.00 98.00 85 VAL A N 1
ATOM 662 C CA . VAL A 1 85 ? -6.203 3.583 -2.417 1.00 98.00 85 VAL A CA 1
ATOM 663 C C . VAL A 1 85 ? -4.968 4.268 -3.009 1.00 98.00 85 VAL A C 1
ATOM 665 O O . VAL A 1 85 ? -3.886 4.181 -2.428 1.00 98.00 85 VAL A O 1
ATOM 668 N N . ALA A 1 86 ? -5.122 4.990 -4.124 1.00 97.38 86 ALA A N 1
ATOM 669 C CA . ALA A 1 86 ? -4.028 5.756 -4.720 1.00 97.38 86 ALA A CA 1
ATOM 670 C C . ALA A 1 86 ? -3.510 6.862 -3.780 1.00 97.38 86 ALA A C 1
ATOM 672 O O . ALA A 1 86 ? -2.301 7.037 -3.650 1.00 97.38 86 ALA A O 1
ATOM 673 N N . ASP A 1 87 ? -4.403 7.565 -3.080 1.00 97.62 87 ASP A N 1
ATOM 674 C CA . ASP A 1 87 ? -4.044 8.618 -2.124 1.00 97.62 87 ASP A CA 1
ATOM 675 C C . ASP A 1 87 ? -3.259 8.063 -0.920 1.00 97.62 87 ASP A C 1
ATOM 677 O O . ASP A 1 87 ? -2.379 8.738 -0.379 1.00 97.62 87 ASP A O 1
ATOM 681 N N . VAL A 1 88 ? -3.540 6.829 -0.485 1.00 97.44 88 VAL A N 1
ATOM 682 C CA . VAL A 1 88 ? -2.756 6.163 0.570 1.00 97.44 88 VAL A CA 1
ATOM 683 C C . VAL A 1 88 ? -1.336 5.873 0.089 1.00 97.44 88 VAL A C 1
ATOM 685 O O . VAL A 1 88 ? -0.383 6.204 0.794 1.00 97.44 88 VAL A O 1
ATOM 688 N N . ILE A 1 89 ? -1.187 5.302 -1.110 1.00 95.81 89 ILE A N 1
ATOM 689 C CA . ILE A 1 89 ? 0.123 4.966 -1.693 1.00 95.81 89 ILE A CA 1
ATOM 690 C C . ILE A 1 89 ? 0.959 6.238 -1.906 1.00 95.81 89 ILE A C 1
ATOM 692 O O . ILE A 1 89 ? 2.126 6.281 -1.522 1.00 95.81 89 ILE A O 1
ATOM 696 N N . ASN A 1 90 ? 0.328 7.316 -2.381 1.00 94.69 90 ASN A N 1
ATOM 697 C CA . ASN A 1 90 ? 0.954 8.630 -2.563 1.00 94.69 90 ASN A CA 1
ATOM 698 C C . ASN A 1 90 ? 1.123 9.429 -1.256 1.00 94.69 90 ASN A C 1
ATOM 700 O O . ASN A 1 90 ? 1.604 10.563 -1.278 1.00 94.69 90 ASN A O 1
ATOM 704 N N . LYS A 1 91 ? 0.726 8.872 -0.102 1.00 95.94 91 LYS A N 1
ATOM 705 C CA . LYS A 1 91 ? 0.867 9.488 1.235 1.00 95.94 91 LYS A CA 1
ATOM 706 C C . LYS A 1 91 ? 0.079 10.800 1.392 1.00 95.94 91 LYS A C 1
ATOM 708 O O . LYS A 1 91 ? 0.345 11.589 2.305 1.00 95.94 91 LYS A O 1
ATOM 713 N N . THR A 1 92 ? -0.919 11.023 0.539 1.00 96.06 92 THR A N 1
ATOM 714 C CA . THR A 1 92 ? -1.795 12.205 0.527 1.00 96.06 92 THR A CA 1
ATOM 715 C C . THR A 1 92 ? -3.113 11.985 1.265 1.00 96.06 92 THR A C 1
ATOM 717 O O . THR A 1 92 ? -3.784 12.962 1.582 1.00 96.06 92 THR A O 1
ATOM 720 N N . HIS A 1 93 ? -3.469 10.740 1.592 1.00 97.12 93 HIS A N 1
ATOM 721 C CA . HIS A 1 93 ? -4.683 10.419 2.346 1.00 97.12 93 HIS A CA 1
ATOM 722 C C . HIS A 1 93 ? -4.681 11.012 3.773 1.00 97.12 93 HIS A C 1
ATOM 724 O O . HIS A 1 93 ? -3.630 11.219 4.398 1.00 97.12 93 HIS A O 1
ATOM 730 N N . ASP A 1 94 ? -5.872 11.262 4.321 1.00 95.62 94 ASP A N 1
ATOM 731 C CA . ASP A 1 94 ? -6.037 11.861 5.653 1.00 95.62 94 ASP A CA 1
ATOM 732 C C . ASP A 1 94 ? -5.714 10.873 6.782 1.00 95.62 94 ASP A C 1
ATOM 734 O O . ASP A 1 94 ? -5.107 11.248 7.788 1.00 95.62 94 ASP A O 1
ATOM 738 N N . ASN A 1 95 ? -6.052 9.591 6.598 1.00 95.44 95 ASN A N 1
ATOM 739 C CA . ASN A 1 95 ? -5.738 8.542 7.568 1.00 95.44 95 ASN A CA 1
ATOM 740 C C . ASN A 1 95 ? -4.227 8.234 7.589 1.00 95.44 95 ASN A C 1
ATOM 742 O O . ASN A 1 95 ? -3.715 7.425 6.810 1.00 95.44 95 ASN A O 1
ATOM 746 N N . LYS A 1 96 ? -3.511 8.884 8.514 1.00 95.62 96 LYS A N 1
ATOM 747 C CA . LYS A 1 96 ? -2.060 8.726 8.691 1.00 95.62 96 LYS A CA 1
ATOM 748 C C . LYS A 1 96 ? -1.657 7.366 9.249 1.00 95.62 96 LYS A C 1
ATOM 750 O O . LYS A 1 96 ? -0.545 6.930 8.963 1.00 95.62 96 LYS A O 1
ATOM 755 N N . LEU A 1 97 ? -2.540 6.688 9.985 1.00 95.06 97 LEU A N 1
ATOM 756 C CA . LEU A 1 97 ? -2.269 5.346 10.496 1.00 95.06 97 LEU A CA 1
ATOM 757 C C . LEU A 1 97 ? -2.149 4.355 9.335 1.00 95.06 97 LEU A C 1
ATOM 759 O O . LEU A 1 97 ? -1.135 3.666 9.226 1.00 95.06 97 LEU A O 1
ATOM 763 N N . VAL A 1 98 ? -3.119 4.371 8.415 1.00 96.25 98 VAL A N 1
ATOM 764 C CA . VAL A 1 98 ? -3.106 3.528 7.208 1.00 96.25 98 VAL A CA 1
ATOM 765 C C . VAL A 1 98 ? -1.881 3.821 6.339 1.00 96.25 98 VAL A C 1
ATOM 767 O O . VAL A 1 98 ? -1.208 2.887 5.910 1.00 96.25 98 VAL A O 1
ATOM 770 N N . ILE A 1 99 ? -1.532 5.099 6.138 1.00 97.06 99 ILE A N 1
ATOM 771 C CA . ILE A 1 99 ? -0.300 5.467 5.420 1.00 97.06 99 ILE A CA 1
ATOM 772 C C . ILE A 1 99 ? 0.928 4.877 6.122 1.00 97.06 99 ILE A C 1
ATOM 774 O O . ILE A 1 99 ? 1.748 4.239 5.471 1.00 97.06 99 ILE A O 1
ATOM 778 N N . SER A 1 100 ? 1.056 5.058 7.440 1.00 95.75 100 SER A N 1
ATOM 779 C CA . SER A 1 100 ? 2.244 4.624 8.187 1.00 95.75 100 SER A CA 1
ATOM 780 C C . SER A 1 100 ? 2.432 3.106 8.233 1.00 95.75 100 SER A C 1
ATOM 782 O O . SER A 1 100 ? 3.568 2.641 8.311 1.00 95.75 100 SER A O 1
ATOM 784 N N . MET A 1 101 ? 1.335 2.347 8.144 1.00 94.88 101 MET A N 1
ATOM 785 C CA . MET A 1 101 ? 1.350 0.884 8.093 1.00 94.88 101 MET A CA 1
ATOM 786 C C . MET A 1 101 ? 2.018 0.368 6.812 1.00 94.88 101 ME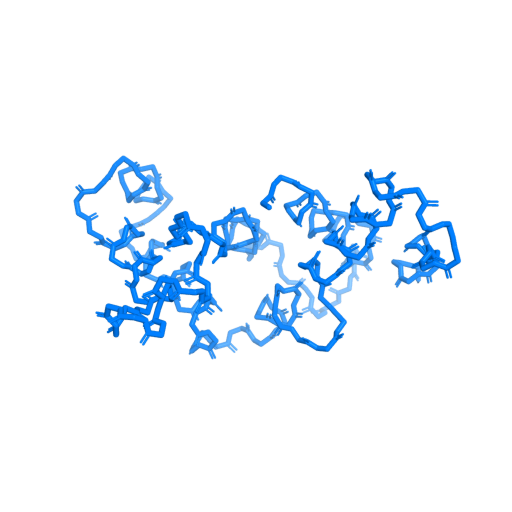T A C 1
ATOM 788 O O . MET A 1 101 ? 2.642 -0.689 6.828 1.00 94.88 101 MET A O 1
ATOM 792 N N . ILE A 1 102 ? 1.898 1.117 5.713 1.00 95.56 102 ILE A N 1
ATOM 793 C CA . ILE A 1 102 ? 2.384 0.716 4.386 1.00 95.56 102 ILE A CA 1
ATOM 794 C C . ILE A 1 102 ? 3.699 1.422 4.046 1.00 95.56 102 ILE A C 1
ATOM 796 O O . ILE A 1 102 ? 4.586 0.804 3.476 1.00 95.56 102 ILE A O 1
ATOM 800 N N . SER A 1 103 ? 3.835 2.697 4.417 1.00 93.06 103 SER A N 1
ATOM 801 C CA . SER A 1 103 ? 5.016 3.520 4.160 1.00 93.06 103 SER A CA 1
ATOM 802 C C . SER A 1 103 ? 5.369 4.370 5.383 1.00 93.06 103 SER A C 1
ATOM 804 O O . SER A 1 103 ? 4.796 5.439 5.623 1.00 93.06 103 SER A O 1
ATOM 806 N N . SER A 1 104 ? 6.407 3.961 6.099 1.00 93.00 104 SER A N 1
ATOM 807 C CA . SER A 1 104 ? 7.050 4.692 7.182 1.00 93.00 104 SER A CA 1
ATOM 808 C C . SER A 1 104 ? 8.527 4.272 7.324 1.00 93.00 104 SER A C 1
ATOM 810 O O . SER A 1 104 ? 9.201 3.920 6.355 1.00 93.00 104 SER A O 1
ATOM 812 N N . GLN A 1 105 ? 9.098 4.413 8.522 1.00 88.81 105 GLN A N 1
ATOM 813 C CA . GLN A 1 105 ? 10.417 3.848 8.834 1.00 88.81 105 GLN A CA 1
ATOM 814 C C . GLN A 1 105 ? 10.313 2.389 9.306 1.00 88.81 105 GLN A C 1
ATOM 816 O O . GLN A 1 105 ? 11.288 1.649 9.203 1.00 88.81 105 GLN A O 1
ATOM 821 N N . ILE A 1 106 ? 9.146 1.991 9.825 1.00 88.81 106 ILE A N 1
ATOM 822 C CA . ILE A 1 106 ? 8.830 0.642 10.304 1.00 88.81 106 ILE A CA 1
ATOM 823 C C . ILE A 1 106 ? 7.431 0.317 9.770 1.00 88.81 106 ILE A C 1
ATOM 825 O O . ILE A 1 106 ? 6.426 0.585 10.424 1.00 88.81 106 ILE A O 1
ATOM 829 N N . ASP A 1 107 ? 7.380 -0.181 8.541 1.00 94.12 107 ASP A N 1
ATOM 830 C CA . ASP A 1 107 ? 6.154 -0.481 7.804 1.00 94.12 107 ASP A CA 1
ATOM 831 C C . ASP A 1 107 ? 6.135 -1.940 7.323 1.00 94.12 107 ASP A C 1
ATOM 833 O O . ASP A 1 107 ? 7.131 -2.667 7.405 1.00 94.12 107 ASP A O 1
ATOM 837 N N . ALA A 1 108 ? 4.977 -2.378 6.831 1.00 95.50 108 ALA A N 1
ATOM 838 C CA . ALA A 1 108 ? 4.789 -3.730 6.322 1.00 95.50 108 ALA A CA 1
ATOM 839 C C . ALA A 1 108 ? 5.668 -4.037 5.096 1.00 95.50 108 ALA A C 1
ATOM 841 O O . ALA A 1 108 ? 6.059 -5.191 4.916 1.00 95.50 108 ALA A O 1
ATOM 842 N N . ASP A 1 109 ? 5.991 -3.035 4.273 1.00 95.56 109 ASP A N 1
ATOM 843 C CA . ASP A 1 109 ? 6.831 -3.198 3.082 1.00 95.56 109 ASP A CA 1
ATOM 844 C C . ASP A 1 109 ? 8.274 -3.561 3.459 1.00 95.56 109 ASP A C 1
ATOM 846 O O . ASP A 1 109 ? 8.770 -4.646 3.136 1.00 95.56 109 ASP A O 1
ATOM 850 N N . ARG A 1 110 ? 8.911 -2.723 4.281 1.00 94.06 110 ARG A N 1
ATOM 851 C CA . ARG A 1 110 ? 10.254 -2.956 4.826 1.00 94.06 110 ARG A CA 1
ATOM 852 C C . ARG A 1 110 ? 10.342 -4.250 5.589 1.00 94.06 110 ARG A C 1
ATOM 854 O O . ARG A 1 110 ? 11.342 -4.960 5.472 1.00 94.06 110 ARG A O 1
ATOM 861 N N . MET A 1 111 ? 9.317 -4.561 6.373 1.00 93.38 111 MET A N 1
ATOM 862 C CA . MET A 1 111 ? 9.302 -5.805 7.122 1.00 93.38 111 MET A CA 1
ATOM 863 C C . MET A 1 111 ? 9.274 -7.028 6.195 1.00 93.38 111 MET A C 1
ATOM 865 O O . MET A 1 111 ? 9.982 -7.999 6.473 1.00 93.38 111 MET A O 1
ATOM 869 N N . ASP A 1 112 ? 8.521 -6.975 5.091 1.00 95.50 112 ASP A N 1
ATOM 870 C CA . ASP A 1 112 ? 8.481 -8.057 4.105 1.00 95.50 112 ASP A CA 1
ATOM 871 C C . ASP A 1 112 ? 9.804 -8.181 3.356 1.00 95.50 112 ASP A C 1
ATOM 873 O O . ASP A 1 112 ? 10.419 -9.249 3.392 1.00 95.50 112 ASP A O 1
ATOM 877 N N . TYR A 1 113 ? 10.260 -7.117 2.681 1.00 93.06 113 TYR A N 1
ATOM 878 C CA . TYR A 1 113 ? 11.403 -7.242 1.777 1.00 93.06 113 TYR A CA 1
ATOM 879 C C . TYR A 1 113 ? 12.689 -7.570 2.541 1.00 93.06 113 TYR A C 1
ATOM 881 O O . TYR A 1 113 ? 13.470 -8.392 2.074 1.00 93.06 113 TYR A O 1
ATOM 889 N N . LEU A 1 114 ? 12.898 -7.032 3.752 1.00 92.31 114 LEU A N 1
ATOM 890 C CA . LEU A 1 114 ? 14.099 -7.346 4.536 1.00 92.31 114 LEU A CA 1
ATOM 891 C C . LEU A 1 114 ? 14.163 -8.833 4.906 1.00 92.31 114 LEU A C 1
ATOM 893 O O . LEU A 1 114 ? 15.222 -9.451 4.790 1.00 92.31 114 LEU A O 1
ATOM 897 N N . GLN A 1 115 ? 13.043 -9.423 5.332 1.00 91.50 115 GLN A N 1
ATOM 898 C CA . GLN A 1 115 ? 13.007 -10.847 5.672 1.00 91.50 115 GLN A CA 1
ATOM 899 C C . GLN A 1 115 ? 13.050 -11.738 4.436 1.00 91.50 115 GLN A C 1
ATOM 901 O O . GLN A 1 115 ? 13.774 -12.737 4.413 1.00 91.50 115 GLN A O 1
ATOM 906 N N . ARG A 1 116 ? 12.284 -11.378 3.405 1.00 93.44 116 ARG A N 1
ATOM 907 C CA . ARG A 1 116 ? 12.221 -12.101 2.137 1.00 93.44 116 ARG A CA 1
ATOM 908 C C . ARG A 1 116 ? 13.595 -12.135 1.474 1.00 93.44 116 ARG A C 1
ATOM 910 O O . ARG A 1 116 ? 14.067 -13.215 1.122 1.00 93.44 116 ARG A O 1
ATOM 917 N N . ASP A 1 117 ? 14.269 -10.998 1.370 1.00 93.19 117 ASP A N 1
ATOM 918 C CA . ASP A 1 117 ? 15.583 -10.905 0.738 1.00 93.19 117 ASP A CA 1
ATOM 919 C C . ASP A 1 117 ? 16.639 -11.648 1.554 1.00 93.19 117 ASP A C 1
ATOM 921 O O . ASP A 1 117 ? 17.429 -12.403 0.984 1.00 93.19 117 ASP A O 1
ATOM 925 N N . ALA A 1 118 ? 16.625 -11.523 2.887 1.00 91.62 118 ALA A N 1
ATOM 926 C CA . ALA A 1 118 ? 17.502 -12.303 3.763 1.00 91.62 118 ALA A CA 1
ATOM 927 C C . ALA A 1 118 ? 17.314 -13.817 3.558 1.00 91.62 118 ALA A C 1
ATOM 929 O O . ALA A 1 118 ? 18.297 -14.558 3.472 1.00 91.62 118 ALA A O 1
ATOM 930 N N . TYR A 1 119 ? 16.064 -14.271 3.419 1.00 91.25 119 TYR A N 1
ATOM 931 C CA . TYR A 1 119 ? 15.737 -15.670 3.155 1.00 91.25 119 TYR A CA 1
ATOM 932 C C . TYR A 1 119 ? 16.278 -16.147 1.799 1.00 91.25 119 TYR A C 1
ATOM 934 O O . TYR A 1 119 ? 16.976 -17.159 1.741 1.00 91.25 119 TYR A O 1
ATOM 942 N N . PHE A 1 120 ? 16.007 -15.416 0.712 1.00 93.25 120 PHE A N 1
ATOM 943 C CA . PHE A 1 120 ? 16.411 -15.833 -0.638 1.00 93.25 120 PHE A CA 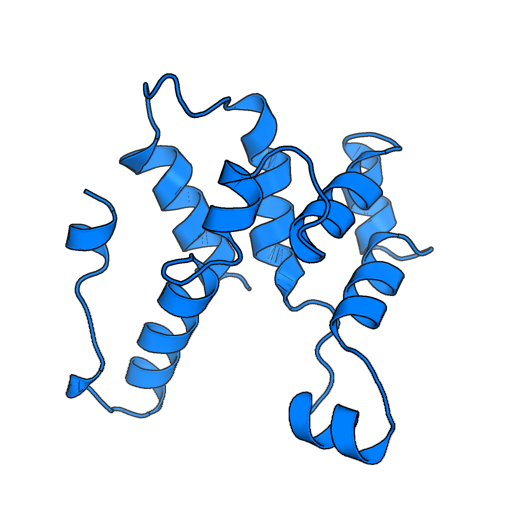1
ATOM 944 C C . PHE A 1 120 ? 17.913 -15.670 -0.915 1.00 93.25 120 PHE A C 1
ATOM 946 O O . PHE A 1 120 ? 18.466 -16.413 -1.725 1.00 93.25 120 PHE A O 1
ATOM 953 N N . THR A 1 121 ? 18.589 -14.735 -0.244 1.00 92.88 121 THR A N 1
ATOM 954 C CA . THR A 1 121 ? 20.045 -14.533 -0.374 1.00 92.88 121 THR A CA 1
ATOM 955 C C . THR A 1 121 ? 20.865 -15.400 0.585 1.00 92.88 121 THR A C 1
ATOM 957 O O . THR A 1 121 ? 22.079 -15.512 0.418 1.00 92.88 121 THR A O 1
ATOM 960 N N . GLY A 1 122 ? 20.229 -16.021 1.586 1.00 90.81 122 GLY A N 1
ATOM 961 C CA . GLY A 1 122 ? 20.907 -16.813 2.615 1.00 90.81 122 GLY A CA 1
ATOM 962 C C . GLY A 1 122 ? 21.646 -15.975 3.666 1.00 90.81 122 GLY A C 1
ATOM 963 O O . GLY A 1 122 ? 22.443 -16.518 4.434 1.00 90.81 122 GLY A O 1
ATOM 964 N N . VAL A 1 123 ? 21.397 -14.663 3.728 1.00 88.62 123 VAL A N 1
ATOM 965 C CA . VAL A 1 123 ? 22.018 -13.755 4.704 1.00 88.62 123 VAL A CA 1
ATOM 966 C C . VAL A 1 123 ? 21.208 -13.766 6.004 1.00 88.62 123 VAL A C 1
ATOM 968 O O . VAL A 1 123 ? 20.374 -12.904 6.267 1.00 88.62 123 VAL A O 1
ATOM 971 N N . THR A 1 124 ? 21.472 -14.749 6.861 1.00 71.69 124 THR A N 1
ATOM 972 C CA . THR A 1 124 ? 20.713 -14.983 8.107 1.00 71.69 124 THR A CA 1
ATOM 973 C C . THR A 1 124 ? 20.906 -13.917 9.190 1.00 71.69 124 THR A C 1
ATOM 975 O O . THR A 1 124 ? 20.029 -13.745 10.037 1.00 71.69 124 THR A O 1
ATOM 978 N N . TYR A 1 125 ? 21.997 -13.147 9.152 1.00 64.12 125 TYR A N 1
ATOM 979 C CA . TYR A 1 125 ? 22.267 -12.069 10.117 1.00 64.12 125 TYR A CA 1
ATOM 980 C C . TYR A 1 125 ? 21.346 -10.846 9.970 1.00 64.12 125 TYR A C 1
ATOM 982 O O . TYR A 1 125 ? 21.281 -10.034 10.888 1.00 64.12 125 TYR A O 1
ATOM 990 N N . GLY A 1 126 ? 20.646 -10.707 8.838 1.00 64.56 126 GLY A N 1
ATOM 991 C CA . GLY A 1 126 ? 19.663 -9.641 8.609 1.00 64.56 126 GLY A CA 1
ATOM 992 C C . GLY A 1 126 ? 18.251 -9.976 9.098 1.00 64.56 126 GLY A C 1
ATOM 993 O O . GLY A 1 126 ? 17.359 -9.138 8.988 1.00 64.56 126 GLY A O 1
ATOM 994 N N . SER A 1 127 ? 18.027 -11.190 9.618 1.00 72.50 127 SER A N 1
ATOM 995 C CA . SER A 1 127 ? 16.716 -11.593 10.128 1.00 72.50 127 SER A CA 1
ATOM 996 C C . SER A 1 127 ? 16.415 -10.912 11.466 1.00 72.50 127 SER A C 1
ATOM 998 O O . SER A 1 127 ? 17.233 -10.908 12.386 1.00 72.50 127 SER A O 1
ATOM 1000 N N . PHE A 1 128 ? 15.229 -10.320 11.571 1.00 81.88 128 PHE A N 1
ATOM 1001 C CA . PHE A 1 128 ? 14.710 -9.725 12.799 1.00 81.88 128 PHE A CA 1
ATOM 1002 C C . PHE A 1 128 ? 13.414 -10.429 13.210 1.00 81.88 128 PHE A C 1
ATOM 1004 O O . PHE A 1 128 ? 12.732 -11.039 12.385 1.00 81.88 128 PHE A O 1
ATOM 1011 N N . ASP A 1 129 ? 13.072 -10.334 14.492 1.00 84.19 129 ASP A N 1
ATOM 1012 C CA . ASP A 1 129 ? 11.896 -10.990 15.060 1.00 84.19 129 ASP A CA 1
ATOM 1013 C C . ASP A 1 129 ? 10.624 -10.163 14.805 1.00 84.19 129 ASP A C 1
ATOM 1015 O O . ASP A 1 129 ? 10.346 -9.187 15.504 1.00 84.19 129 ASP A O 1
ATOM 1019 N N . MET A 1 130 ? 9.860 -10.555 13.781 1.00 83.19 130 MET A N 1
ATOM 1020 C CA . MET A 1 130 ? 8.583 -9.924 13.430 1.00 83.19 130 MET A CA 1
ATOM 1021 C C . MET A 1 130 ? 7.520 -10.118 14.512 1.00 83.19 130 MET A C 1
ATOM 1023 O O . MET A 1 130 ? 6.765 -9.190 14.783 1.00 83.19 130 MET A O 1
ATOM 1027 N N . GLU A 1 131 ? 7.489 -11.278 15.173 1.00 85.00 131 GLU A N 1
ATOM 1028 C CA . GLU A 1 131 ? 6.511 -11.570 16.229 1.00 85.00 131 GLU A CA 1
ATOM 1029 C C . GLU A 1 131 ? 6.677 -10.621 17.409 1.00 85.00 131 GLU A C 1
ATOM 1031 O O . GLU A 1 131 ? 5.704 -10.204 18.034 1.00 85.00 131 GLU A O 1
ATOM 1036 N N . ARG A 1 132 ? 7.922 -10.251 17.711 1.00 83.81 132 ARG A N 1
ATOM 1037 C CA . ARG A 1 132 ? 8.207 -9.281 18.763 1.00 83.81 132 ARG A CA 1
ATOM 1038 C C . ARG A 1 132 ? 7.824 -7.850 18.383 1.00 83.81 132 ARG A C 1
ATOM 1040 O O . ARG A 1 132 ? 7.519 -7.082 19.283 1.00 83.81 132 ARG A O 1
ATOM 1047 N N . ILE A 1 133 ? 7.871 -7.488 17.101 1.00 84.31 133 ILE A N 1
ATOM 1048 C CA . ILE A 1 133 ? 7.462 -6.154 16.625 1.00 84.31 133 ILE A CA 1
ATOM 1049 C C . ILE A 1 133 ? 5.933 -6.021 16.601 1.00 84.31 133 ILE A C 1
ATOM 1051 O O . ILE A 1 133 ? 5.419 -4.938 16.856 1.00 84.31 133 ILE A O 1
ATOM 1055 N N . LEU A 1 134 ? 5.214 -7.108 16.303 1.00 81.75 134 LEU A N 1
ATOM 1056 C CA . LEU A 1 134 ? 3.748 -7.121 16.214 1.00 81.75 134 LEU A CA 1
ATOM 1057 C C . LEU A 1 134 ? 3.030 -7.252 17.575 1.00 81.75 134 LEU A C 1
ATOM 1059 O O . LEU A 1 134 ? 1.809 -7.102 17.622 1.00 81.75 134 LEU A O 1
ATOM 1063 N N . ARG A 1 135 ? 3.757 -7.538 18.662 1.00 75.56 135 ARG A N 1
ATOM 1064 C CA . ARG A 1 135 ? 3.241 -7.617 20.041 1.00 75.56 135 ARG A CA 1
ATOM 1065 C C . ARG A 1 135 ? 3.337 -6.289 20.776 1.00 75.56 135 ARG A C 1
ATOM 1067 O O . ARG A 1 135 ? 2.391 -6.008 21.542 1.00 75.56 135 ARG A O 1
#

Foldseek 3Di:
DVQQLVLQVLLVPPQCVPPPLDDCVCVVLLNLLSVLLQVQADVVRVVCCVVVVDDSLVSSLCQLLDPHVNVVVQCVVPVCRSVSSSCLSVVNHPSNVSNCQRDDPDHSVCLVCQQVVCVVVVVVVSDDDSVVVSD

Organism: Staphylococcus capitis (NCBI:txid29388)